Protein AF-A0A914TN80-F1 (afdb_monomer)

Solvent-accessible surface area (backbone atoms only — not comparable to full-atom values): 9131 Å² total; per-residue (Å²): 136,82,83,74,78,86,79,88,81,78,91,58,89,81,49,71,51,65,71,44,76,38,62,66,29,89,39,53,48,39,78,46,61,82,64,59,61,91,71,60,26,33,41,32,50,30,40,27,33,48,7,61,22,25,21,34,33,34,33,50,70,65,64,48,80,40,71,62,50,61,45,75,27,68,70,30,48,70,42,82,52,64,81,76,49,72,69,58,50,51,55,59,53,66,73,63,67,70,88,53,51,73,63,31,62,75,65,71,59,82,88,66,93,53,86,83,70,83,79,80,74,72,54,83,46,95,69,74,92,47,80,52,88,71,85,74,72,38,96,84,52,60,84,83,129

Sequence (145 aa):
MMNKTITTSIDWNYHSFNNLTIRNNYFDGLDIIYNDLTKKPALRNIYVTENRRNGLKLRSVGITIENVLIERNINAGVRFNPRISEAQQRDIVSWLDRREQPDLEANNVLIFPDNSVNKIQVFESQLNQRKFLVAKSTPDCPRGM

Mean predicted aligned error: 12.36 Å

Secondary structure (DSSP, 8-state):
------------SS-EEES-EEE--SS-SEEE----GGG--EEEEEEEE--SSEEEEESSS--EEEEEEEE--SSEEEEE-----HHHHHHHHHTT-TTSHHHHHHTT----S-TT-----PEEPSSSS-EE--PPPBTTB-S--

pLDDT: mean 71.61, std 21.38, range [29.25, 97.94]

Radius of gyration: 16.34 Å; Cα contacts (8 Å, |Δi|>4): 217; chains: 1; bounding box: 38×40×38 Å

Foldseek 3Di:
DDQPQDDDDDDPQQAEAEQEEQEDHQEESEAAQDDDLVRAHEYYLYEFEHYQAESYEYQDDRHHYYNYHFDHHNHYPYHYDNDDDPVNVVVVVVVVPPPCVVVCVVVVHDDDPDPVCPDWDWDDDPPPDDTDGDDDADPSRHPDD

Structure (mmCIF, N/CA/C/O backbone):
data_AF-A0A914TN80-F1
#
_entry.id   AF-A0A914TN80-F1
#
loop_
_atom_site.group_PDB
_atom_site.id
_atom_site.type_symbol
_atom_site.label_atom_id
_atom_site.label_alt_id
_atom_site.label_comp_id
_atom_site.label_asym_id
_atom_site.label_entity_id
_atom_site.label_seq_id
_atom_site.pdbx_PDB_ins_code
_atom_site.Cartn_x
_atom_site.Cartn_y
_atom_site.Cartn_z
_atom_site.occupancy
_atom_site.B_iso_or_equiv
_atom_site.auth_seq_id
_atom_site.auth_comp_id
_atom_site.auth_asym_id
_atom_site.auth_atom_id
_atom_site.pdbx_PDB_model_num
ATOM 1 N N . MET A 1 1 ? -4.107 -19.590 -22.027 1.00 33.06 1 MET A N 1
ATOM 2 C CA . MET A 1 1 ? -4.720 -18.256 -21.850 1.00 33.06 1 MET A CA 1
ATOM 3 C C . MET A 1 1 ? -4.070 -17.609 -20.643 1.00 33.06 1 MET A C 1
ATOM 5 O O . MET A 1 1 ? -3.959 -18.262 -19.616 1.00 33.06 1 MET A O 1
ATOM 9 N N . MET A 1 2 ? -3.531 -16.404 -20.802 1.00 29.25 2 MET A N 1
ATOM 10 C CA . MET A 1 2 ? -2.733 -15.719 -19.785 1.00 29.25 2 MET A CA 1
ATOM 11 C C . MET A 1 2 ? -3.676 -14.782 -19.021 1.00 29.25 2 MET A C 1
ATOM 13 O O . MET A 1 2 ? -4.166 -13.820 -19.604 1.00 29.25 2 MET A O 1
ATOM 17 N N . ASN A 1 3 ? -3.998 -15.101 -17.763 1.00 36.34 3 ASN A N 1
ATOM 18 C CA . ASN A 1 3 ? -4.899 -14.287 -16.940 1.00 36.34 3 ASN A CA 1
ATOM 19 C C . ASN A 1 3 ? -4.292 -12.890 -16.756 1.00 36.34 3 ASN A C 1
ATOM 21 O O . ASN A 1 3 ? -3.282 -12.733 -16.063 1.00 36.34 3 ASN A O 1
ATOM 25 N N . LYS A 1 4 ? -4.891 -11.876 -17.391 1.00 39.06 4 LYS A N 1
ATOM 26 C CA . LYS A 1 4 ? -4.475 -10.478 -17.255 1.00 39.06 4 LYS A CA 1
ATOM 27 C C . LYS A 1 4 ? -4.839 -10.037 -15.834 1.00 39.06 4 LYS A C 1
ATOM 29 O O . LYS A 1 4 ? -5.997 -9.808 -15.511 1.00 39.06 4 LYS A O 1
ATOM 34 N N . THR A 1 5 ? -3.849 -9.996 -14.948 1.00 41.25 5 THR A N 1
ATOM 35 C CA . THR A 1 5 ? -4.031 -9.459 -13.595 1.00 41.25 5 THR A CA 1
ATOM 36 C C . THR A 1 5 ? -4.138 -7.945 -13.709 1.00 41.25 5 THR A C 1
ATOM 38 O O . THR A 1 5 ? -3.167 -7.293 -14.088 1.00 41.25 5 THR A O 1
ATOM 41 N N . ILE A 1 6 ? -5.310 -7.388 -13.409 1.00 43.53 6 ILE A N 1
ATOM 42 C CA . ILE A 1 6 ? -5.501 -5.938 -13.356 1.00 43.53 6 ILE A CA 1
ATOM 43 C C . ILE A 1 6 ? -4.918 -5.454 -12.027 1.00 43.53 6 ILE A C 1
ATOM 45 O O . ILE A 1 6 ? -5.506 -5.664 -10.968 1.00 43.53 6 ILE A O 1
ATOM 49 N N . THR A 1 7 ? -3.741 -4.836 -12.085 1.00 50.94 7 THR A N 1
ATOM 50 C CA . THR A 1 7 ? -3.171 -4.094 -10.959 1.00 50.94 7 THR A CA 1
ATOM 51 C C . THR A 1 7 ? -3.529 -2.629 -11.153 1.00 50.94 7 THR A C 1
ATOM 53 O O . THR A 1 7 ? -3.056 -2.002 -12.098 1.00 50.94 7 THR A O 1
ATOM 56 N N . THR A 1 8 ? -4.378 -2.090 -10.281 1.00 57.25 8 THR A N 1
ATOM 57 C CA . THR A 1 8 ? -4.686 -0.658 -10.275 1.00 57.25 8 THR A CA 1
ATOM 58 C C . THR A 1 8 ? -3.647 0.050 -9.426 1.00 57.25 8 THR A C 1
ATOM 60 O O . THR A 1 8 ? -3.617 -0.106 -8.206 1.00 57.25 8 THR A O 1
ATOM 63 N N . SER A 1 9 ? -2.803 0.832 -10.079 1.00 62.53 9 SER A N 1
ATOM 64 C CA . SER A 1 9 ? -1.799 1.657 -9.428 1.00 62.53 9 SER A CA 1
ATOM 65 C C . SER A 1 9 ? -2.247 3.117 -9.585 1.00 62.53 9 SER A C 1
ATOM 67 O O . SER A 1 9 ? -2.675 3.512 -10.666 1.00 62.53 9 SER A O 1
ATOM 69 N N . ILE A 1 10 ? -2.231 3.899 -8.504 1.00 64.50 10 ILE A N 1
ATOM 70 C CA . ILE A 1 10 ? -2.728 5.284 -8.496 1.00 64.50 10 ILE A CA 1
ATOM 71 C C . ILE A 1 10 ? -1.688 6.166 -7.810 1.00 64.50 10 ILE A C 1
ATOM 73 O O . ILE A 1 10 ? -1.227 5.819 -6.719 1.00 64.50 10 ILE A O 1
ATOM 77 N N . ASP A 1 11 ? -1.343 7.297 -8.426 1.00 64.25 11 ASP A N 1
ATOM 78 C CA . ASP A 1 11 ? -0.566 8.343 -7.766 1.00 64.25 11 ASP A CA 1
ATOM 79 C C . ASP A 1 11 ? -1.484 9.162 -6.860 1.00 64.25 11 ASP A C 1
ATOM 81 O O . ASP A 1 11 ? -2.331 9.928 -7.318 1.00 64.25 11 ASP A O 1
ATOM 85 N N . TRP A 1 12 ? -1.318 8.978 -5.557 1.00 60.81 12 TRP A N 1
ATOM 86 C CA . TRP A 1 12 ? -1.904 9.853 -4.558 1.00 60.81 12 TRP A CA 1
ATOM 87 C C . TRP A 1 12 ? -0.780 10.635 -3.906 1.00 60.81 12 TRP A C 1
ATOM 89 O O . TRP A 1 12 ? -0.413 10.372 -2.756 1.00 60.81 12 TRP A O 1
ATOM 99 N N . ASN A 1 13 ? -0.173 11.549 -4.654 1.00 52.78 13 ASN A N 1
ATOM 100 C CA . ASN A 1 13 ? 0.797 12.472 -4.098 1.00 52.78 13 ASN A CA 1
ATOM 101 C C . ASN A 1 13 ? 0.103 13.209 -2.935 1.00 52.78 13 ASN A C 1
ATOM 103 O O . ASN A 1 13 ? -0.830 13.980 -3.147 1.00 52.78 13 ASN A O 1
ATOM 107 N N . TYR A 1 14 ? 0.493 12.859 -1.703 1.00 67.94 14 TYR A N 1
ATOM 108 C CA . TYR A 1 14 ? -0.199 13.142 -0.431 1.00 67.94 14 TYR A CA 1
ATOM 109 C C . TYR A 1 14 ? -1.463 12.304 -0.167 1.00 67.94 14 TYR A C 1
ATOM 111 O O . TYR A 1 14 ? -2.574 12.674 -0.538 1.00 67.94 14 TYR A O 1
ATOM 119 N N . HIS A 1 15 ? -1.322 11.205 0.583 1.00 66.81 15 HIS A N 1
ATOM 120 C CA . HIS A 1 15 ? -2.456 10.349 0.939 1.00 66.81 15 HIS A CA 1
ATOM 121 C C . HIS A 1 15 ? -2.591 10.068 2.436 1.00 66.81 15 HIS A C 1
ATOM 123 O O . HIS A 1 15 ? -1.646 9.705 3.137 1.00 66.81 15 HIS A O 1
ATOM 129 N N . SER A 1 16 ? -3.831 10.189 2.908 1.00 80.69 16 SER A N 1
ATOM 130 C CA . SER A 1 16 ? -4.303 9.588 4.151 1.00 80.69 16 SER A CA 1
ATOM 131 C C . SER A 1 16 ? -5.546 8.762 3.850 1.00 80.69 16 SER A C 1
ATOM 133 O O . SER A 1 16 ? -6.595 9.304 3.500 1.00 80.69 16 SER A O 1
ATOM 135 N N . PHE A 1 17 ? -5.435 7.450 3.998 1.00 84.75 17 PHE A N 1
ATOM 136 C CA . PHE A 1 17 ? -6.533 6.521 3.785 1.00 84.75 17 PHE A CA 1
ATOM 137 C C . PHE A 1 17 ? -7.239 6.246 5.107 1.00 84.75 17 PHE A C 1
ATOM 139 O O . PHE A 1 17 ? -6.597 5.922 6.105 1.00 84.75 17 PHE A O 1
ATOM 146 N N . ASN A 1 18 ? -8.563 6.381 5.113 1.00 86.50 18 ASN A N 1
ATOM 147 C CA . ASN A 1 18 ? -9.384 6.206 6.306 1.00 86.50 18 ASN A CA 1
ATOM 148 C C . ASN A 1 18 ? -10.586 5.313 5.978 1.00 86.50 18 ASN A C 1
ATOM 150 O O . ASN A 1 18 ? -11.200 5.494 4.927 1.00 86.50 18 ASN A O 1
ATOM 154 N N . ASN A 1 19 ? -10.951 4.407 6.889 1.00 86.19 19 ASN A N 1
ATOM 155 C CA . ASN A 1 19 ? -12.168 3.584 6.809 1.00 86.19 19 ASN A CA 1
ATOM 156 C C . ASN A 1 19 ? -12.252 2.729 5.526 1.00 86.19 19 ASN A C 1
ATOM 158 O O . ASN A 1 19 ? -13.287 2.696 4.859 1.00 86.19 19 ASN A O 1
ATOM 162 N N . LEU A 1 20 ? -11.158 2.052 5.159 1.00 85.38 20 LEU A N 1
ATOM 163 C CA . LEU A 1 20 ? -11.106 1.193 3.970 1.00 85.38 20 LEU A CA 1
ATOM 164 C C . LEU A 1 20 ? -11.174 -0.291 4.333 1.00 85.38 20 LEU A C 1
ATOM 166 O O . LEU A 1 20 ? -10.618 -0.723 5.337 1.00 85.38 20 LEU A O 1
ATOM 170 N N . THR A 1 21 ? -11.796 -1.089 3.46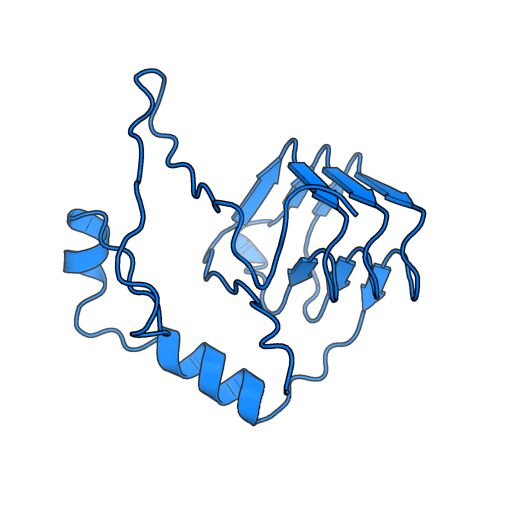5 1.00 88.44 21 THR A N 1
ATOM 171 C CA . THR A 1 21 ? -11.663 -2.552 3.478 1.00 88.44 21 THR A CA 1
ATOM 172 C C . THR A 1 21 ? -10.981 -3.005 2.194 1.00 88.44 21 THR A C 1
ATOM 174 O O . THR A 1 21 ? -11.503 -2.787 1.103 1.00 88.44 21 THR A O 1
ATOM 177 N N . ILE A 1 22 ? -9.818 -3.636 2.328 1.00 87.94 22 ILE A N 1
ATOM 178 C CA . ILE A 1 22 ? -8.979 -4.116 1.229 1.00 87.94 22 ILE A CA 1
ATOM 179 C C . ILE A 1 22 ? -8.949 -5.639 1.311 1.00 87.94 22 ILE A C 1
ATOM 181 O O . ILE A 1 22 ? -8.321 -6.205 2.208 1.00 87.94 22 ILE A O 1
ATOM 185 N N . ARG A 1 23 ? -9.643 -6.316 0.395 1.00 92.38 23 ARG A N 1
ATOM 186 C CA . ARG A 1 23 ? -9.776 -7.773 0.459 1.00 92.38 23 ARG A CA 1
ATOM 187 C C . ARG A 1 23 ? -9.810 -8.467 -0.886 1.00 92.38 23 ARG A C 1
ATOM 189 O O . ARG A 1 23 ? -10.200 -7.856 -1.877 1.00 92.38 23 ARG A O 1
ATOM 196 N N . ASN A 1 24 ? -9.468 -9.754 -0.881 1.00 87.12 24 ASN A N 1
ATOM 197 C CA . ASN A 1 24 ? -9.554 -10.656 -2.033 1.00 87.12 24 ASN A CA 1
ATOM 198 C C . ASN A 1 24 ? -8.741 -10.187 -3.248 1.00 87.12 24 ASN A C 1
ATOM 200 O O . ASN A 1 24 ? -9.081 -10.501 -4.389 1.00 87.12 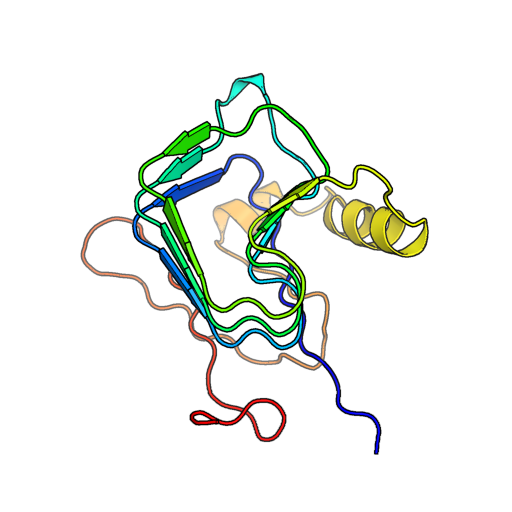24 ASN A O 1
ATOM 204 N N . ASN A 1 25 ? -7.649 -9.445 -3.028 1.00 83.31 25 ASN A N 1
ATOM 205 C CA . ASN A 1 25 ? -6.779 -9.039 -4.125 1.00 83.31 25 ASN A CA 1
ATOM 206 C C . ASN A 1 25 ? -5.959 -10.231 -4.624 1.00 83.31 25 ASN A C 1
ATOM 208 O O . ASN A 1 25 ? -5.426 -11.025 -3.843 1.00 83.31 25 ASN A O 1
ATOM 212 N N . TYR A 1 26 ? -5.800 -10.320 -5.948 1.00 85.31 26 TYR A N 1
ATOM 213 C CA . TYR A 1 26 ? -4.975 -11.348 -6.591 1.00 85.31 26 TYR A CA 1
ATOM 214 C C . TYR A 1 26 ? -3.488 -11.251 -6.200 1.00 85.31 26 TYR A C 1
ATOM 216 O O . TYR A 1 26 ? -2.737 -12.214 -6.351 1.00 85.31 26 TYR A O 1
ATOM 224 N N . PHE A 1 27 ? -3.054 -10.098 -5.691 1.00 88.69 27 PHE A N 1
ATOM 225 C CA . PHE A 1 27 ? -1.674 -9.845 -5.302 1.00 88.69 27 PHE A CA 1
ATOM 226 C C . PHE A 1 27 ? -1.588 -9.308 -3.865 1.00 88.69 27 PHE A C 1
ATOM 228 O O . PHE A 1 27 ? -2.167 -9.893 -2.950 1.00 88.69 27 PHE A O 1
ATOM 235 N N . ASP A 1 28 ? -0.813 -8.246 -3.655 1.00 93.88 28 ASP A N 1
ATOM 236 C CA . ASP A 1 28 ? -0.755 -7.513 -2.396 1.00 93.88 28 ASP A CA 1
ATOM 237 C C . ASP A 1 28 ? -2.058 -6.714 -2.206 1.00 93.88 28 ASP A C 1
ATOM 239 O O . ASP A 1 28 ? -2.664 -6.292 -3.190 1.00 93.88 28 ASP A O 1
ATOM 243 N N . GLY A 1 29 ? -2.498 -6.506 -0.964 1.00 93.19 29 GLY A N 1
ATOM 244 C CA . GLY A 1 29 ? -3.644 -5.642 -0.673 1.00 93.19 29 GLY A CA 1
ATOM 245 C C . GLY A 1 29 ? -3.327 -4.174 -0.968 1.00 93.19 29 GLY A C 1
ATOM 246 O O . GLY A 1 29 ? -4.066 -3.510 -1.688 1.00 93.19 29 GLY A O 1
ATOM 247 N N . LEU A 1 30 ? -2.202 -3.677 -0.448 1.00 91.25 30 LEU A N 1
ATOM 248 C CA . LEU A 1 30 ? -1.687 -2.334 -0.729 1.00 91.25 30 LEU A CA 1
ATOM 249 C C . LEU A 1 30 ? -0.160 -2.376 -0.903 1.00 91.25 30 LEU A C 1
ATOM 251 O O . LEU A 1 30 ? 0.530 -2.844 -0.001 1.00 91.25 30 LEU A O 1
ATOM 255 N N . ASP A 1 31 ? 0.376 -1.879 -2.026 1.00 91.69 31 ASP A N 1
ATOM 256 C CA . ASP A 1 31 ? 1.827 -1.710 -2.266 1.00 91.69 31 ASP A CA 1
ATOM 257 C C . ASP A 1 31 ? 2.165 -0.208 -2.269 1.00 91.69 31 ASP A C 1
ATOM 259 O O . ASP A 1 31 ? 1.948 0.486 -3.261 1.00 91.69 31 ASP A O 1
ATOM 263 N N . ILE A 1 32 ? 2.655 0.308 -1.136 1.00 89.12 32 ILE A N 1
ATOM 264 C CA . ILE A 1 32 ? 3.027 1.718 -0.964 1.00 89.12 32 ILE A CA 1
ATOM 265 C C . ILE A 1 32 ? 4.489 1.891 -1.351 1.00 89.12 32 ILE A C 1
ATOM 267 O O . ILE A 1 32 ? 5.402 1.456 -0.638 1.00 89.12 32 ILE A O 1
ATOM 271 N N . ILE A 1 33 ? 4.700 2.555 -2.484 1.00 87.25 33 ILE A N 1
ATOM 272 C CA . ILE A 1 33 ? 6.027 2.741 -3.062 1.00 87.25 33 ILE A CA 1
ATOM 273 C C . ILE A 1 33 ? 6.707 3.972 -2.450 1.00 87.25 33 ILE A C 1
ATOM 275 O O . ILE A 1 33 ? 7.753 3.844 -1.812 1.00 87.25 33 ILE A O 1
ATOM 279 N N . TYR A 1 34 ? 6.073 5.142 -2.551 1.00 83.06 34 TYR A N 1
ATOM 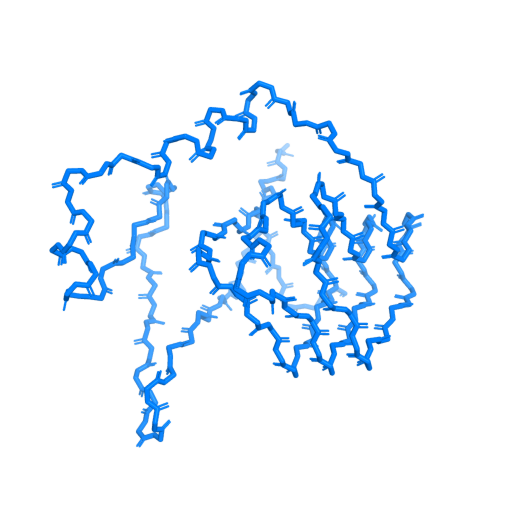280 C CA . TY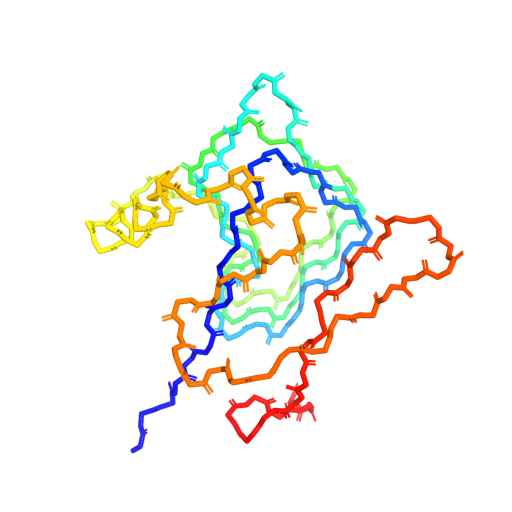R A 1 34 ? 6.597 6.411 -2.043 1.00 83.06 34 TYR A CA 1
ATOM 281 C C . TYR A 1 34 ? 5.625 7.092 -1.075 1.00 83.06 34 TYR A C 1
ATOM 283 O O . TYR A 1 34 ? 4.413 7.050 -1.263 1.00 83.06 34 TYR A O 1
ATOM 291 N N . ASN A 1 35 ? 6.195 7.737 -0.057 1.00 80.31 35 ASN A N 1
ATOM 292 C CA . ASN A 1 35 ? 5.513 8.523 0.966 1.00 80.31 35 ASN A CA 1
ATOM 293 C C . ASN A 1 35 ? 6.197 9.894 1.067 1.00 80.31 35 ASN A C 1
ATOM 295 O O . ASN A 1 35 ? 7.423 9.944 1.189 1.00 80.31 35 ASN A O 1
ATOM 299 N N . ASP A 1 36 ? 5.437 10.994 1.075 1.00 78.56 36 ASP A N 1
ATOM 300 C CA . ASP A 1 36 ? 5.991 12.300 1.460 1.00 78.56 36 ASP A CA 1
ATOM 301 C C . ASP A 1 36 ? 5.984 12.436 2.989 1.00 78.56 36 ASP A C 1
ATOM 303 O O . ASP A 1 36 ? 4.953 12.694 3.613 1.00 78.56 36 ASP A O 1
ATOM 307 N N . LEU A 1 37 ? 7.168 12.306 3.586 1.00 76.19 37 LEU A N 1
ATOM 308 C CA . LEU A 1 37 ? 7.394 12.394 5.030 1.00 76.19 37 LEU A CA 1
ATOM 309 C C . LEU A 1 37 ? 6.938 13.727 5.643 1.00 76.19 37 LEU A C 1
ATOM 311 O O . LEU A 1 37 ? 6.528 13.766 6.803 1.00 76.19 37 LEU A O 1
ATOM 315 N N . THR A 1 38 ? 6.982 14.820 4.880 1.00 79.31 38 THR A N 1
ATOM 316 C CA . THR A 1 38 ? 6.610 16.158 5.362 1.00 79.31 38 THR A CA 1
ATOM 317 C C . THR A 1 38 ? 5.103 16.308 5.548 1.00 79.31 38 THR A C 1
ATOM 319 O O . THR A 1 38 ? 4.652 17.147 6.330 1.00 79.31 38 THR A O 1
ATOM 322 N N . LYS A 1 39 ? 4.311 15.469 4.870 1.00 79.44 39 LYS A N 1
ATOM 323 C CA . LYS A 1 39 ? 2.843 15.522 4.879 1.00 79.44 39 LYS A CA 1
ATOM 324 C C . LYS A 1 39 ? 2.185 14.498 5.797 1.00 79.44 39 LYS A C 1
ATOM 326 O O . LYS A 1 39 ? 0.961 14.475 5.871 1.00 79.44 39 LYS A O 1
ATOM 331 N N . LYS A 1 40 ? 2.976 13.712 6.539 1.00 84.12 40 LYS A N 1
ATOM 332 C CA . LYS A 1 40 ? 2.502 12.754 7.557 1.00 84.12 40 LYS A CA 1
ATOM 333 C C . LYS A 1 40 ? 1.418 11.797 7.012 1.00 84.12 40 LYS A C 1
ATOM 335 O O . LYS A 1 40 ? 0.284 11.825 7.500 1.00 84.12 40 LYS A O 1
ATOM 340 N N . PRO A 1 41 ? 1.733 10.973 5.994 1.00 87.75 41 PRO A N 1
ATOM 341 C CA . PRO A 1 41 ? 0.768 10.056 5.399 1.00 87.75 41 PRO A CA 1
ATOM 342 C C . PRO A 1 41 ? 0.282 9.041 6.432 1.00 87.75 41 PRO A C 1
ATOM 344 O O . PRO A 1 41 ? 1.007 8.694 7.370 1.00 87.75 41 PRO A O 1
ATOM 347 N N . ALA A 1 42 ? -0.947 8.555 6.262 1.00 90.44 42 ALA A N 1
ATOM 348 C CA . ALA A 1 42 ? -1.560 7.677 7.249 1.00 90.44 42 ALA A CA 1
ATOM 349 C C . ALA A 1 42 ? -2.529 6.643 6.666 1.00 90.44 42 ALA A C 1
ATOM 351 O O . ALA A 1 42 ? -3.266 6.912 5.721 1.00 90.44 42 ALA A O 1
ATOM 352 N N . LEU A 1 43 ? -2.571 5.480 7.308 1.00 91.69 43 LEU A N 1
ATOM 353 C CA . LEU A 1 43 ? -3.578 4.438 7.167 1.00 91.69 43 LEU A CA 1
ATOM 354 C C . LEU A 1 43 ? -4.350 4.355 8.483 1.00 91.69 43 LEU A C 1
ATOM 356 O O . LEU A 1 43 ? -3.762 3.980 9.499 1.00 91.69 43 LEU A O 1
ATOM 360 N N . ARG A 1 44 ? -5.640 4.707 8.480 1.00 93.69 44 ARG A N 1
ATOM 361 C CA . ARG A 1 44 ? -6.482 4.676 9.684 1.00 93.69 44 ARG A CA 1
ATOM 362 C C . ARG A 1 44 ? -7.750 3.866 9.501 1.00 93.69 44 ARG A C 1
ATOM 364 O O . ARG A 1 44 ? -8.418 3.990 8.475 1.00 93.69 44 ARG A O 1
ATOM 371 N N . ASN A 1 45 ? -8.129 3.101 10.521 1.00 92.88 45 ASN A N 1
ATOM 372 C CA . ASN A 1 45 ? -9.395 2.356 10.541 1.00 92.88 45 ASN A CA 1
ATOM 373 C C . ASN A 1 45 ? -9.535 1.445 9.307 1.00 92.88 45 ASN A C 1
ATOM 375 O O . ASN A 1 45 ? -10.564 1.446 8.630 1.00 92.88 45 ASN A O 1
ATOM 379 N N . ILE A 1 46 ? -8.457 0.748 8.944 1.00 93.31 46 ILE A N 1
ATOM 380 C CA . ILE A 1 46 ? -8.416 -0.084 7.737 1.00 93.31 46 ILE A CA 1
ATOM 381 C C . ILE A 1 46 ? -8.540 -1.554 8.119 1.00 93.31 46 ILE A C 1
ATOM 383 O O . ILE A 1 46 ? -7.937 -2.009 9.088 1.00 93.31 46 ILE A O 1
ATOM 387 N N . TYR A 1 47 ? -9.279 -2.309 7.312 1.00 96.94 47 TYR A N 1
ATOM 388 C CA . TYR A 1 47 ? -9.341 -3.759 7.389 1.00 96.94 47 TYR A CA 1
ATOM 389 C C . TYR A 1 47 ? -8.743 -4.394 6.130 1.00 96.94 47 TYR A C 1
ATOM 391 O O . TYR A 1 47 ? -9.227 -4.151 5.025 1.00 96.94 47 TYR A O 1
ATOM 399 N N . VAL A 1 48 ? -7.680 -5.189 6.276 1.00 97.06 48 VAL A N 1
ATOM 400 C CA . VAL A 1 48 ? -6.956 -5.813 5.157 1.00 97.06 48 VAL A CA 1
ATOM 401 C C . VAL A 1 48 ? -6.966 -7.334 5.294 1.00 97.06 48 VAL A C 1
ATOM 403 O O . VAL A 1 48 ? -6.286 -7.880 6.164 1.00 97.06 48 VAL A O 1
ATOM 406 N N . THR A 1 49 ? -7.703 -8.036 4.430 1.00 97.62 49 THR A N 1
ATOM 407 C CA . THR A 1 49 ? -7.924 -9.482 4.599 1.00 97.62 49 THR A CA 1
ATOM 408 C C . THR A 1 49 ? -7.925 -10.290 3.306 1.00 97.62 49 THR A C 1
ATOM 410 O O . THR A 1 49 ? -8.212 -9.752 2.246 1.00 97.62 49 THR A O 1
ATOM 413 N N . GLU A 1 50 ? -7.605 -11.583 3.375 1.00 94.88 50 GLU A N 1
ATOM 414 C CA . GLU A 1 50 ? -7.809 -12.544 2.270 1.00 94.88 50 GLU A CA 1
ATOM 415 C C . GLU A 1 50 ? -7.108 -12.171 0.943 1.00 94.88 50 GLU A C 1
ATOM 417 O O . GLU A 1 50 ? -7.522 -12.577 -0.143 1.00 94.88 50 GLU A O 1
ATOM 422 N N . ASN A 1 51 ? -6.009 -11.409 0.994 1.00 93.38 51 ASN A N 1
ATOM 423 C CA . ASN A 1 51 ? -5.211 -11.116 -0.199 1.00 93.38 51 ASN A CA 1
ATOM 424 C C . ASN A 1 51 ? -4.250 -12.275 -0.502 1.00 93.38 51 ASN A C 1
ATOM 426 O O . ASN A 1 51 ? -3.652 -12.864 0.406 1.00 93.38 51 ASN A O 1
ATOM 430 N 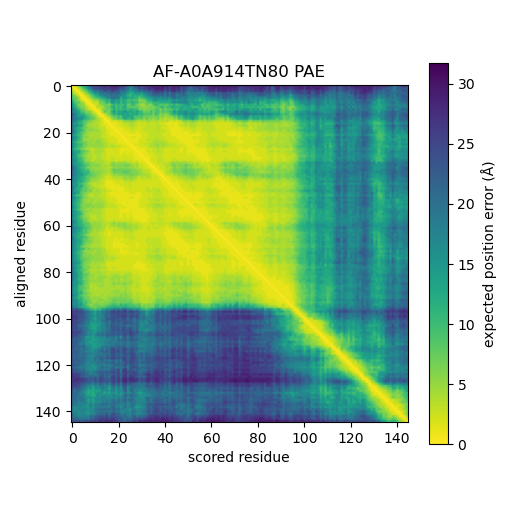N . ARG A 1 52 ? -4.055 -12.591 -1.790 1.00 93.81 52 ARG A N 1
ATOM 431 C CA . ARG A 1 52 ? -3.246 -13.749 -2.220 1.00 93.81 52 ARG A CA 1
ATOM 432 C C . ARG A 1 52 ? -1.745 -13.599 -1.957 1.00 93.81 52 ARG A C 1
ATOM 434 O O . ARG A 1 52 ? -1.000 -14.566 -2.109 1.00 93.81 52 ARG A O 1
ATOM 441 N N . ARG A 1 53 ? -1.274 -12.403 -1.588 1.00 94.75 53 ARG A N 1
ATOM 442 C CA . ARG A 1 53 ? 0.103 -12.161 -1.133 1.00 94.75 53 ARG A CA 1
ATOM 443 C C . ARG A 1 53 ? 0.131 -11.426 0.204 1.00 94.75 53 ARG A C 1
ATOM 445 O O . ARG A 1 53 ? -0.265 -12.001 1.213 1.00 94.75 53 ARG A O 1
ATOM 452 N N . ASN A 1 54 ? 0.716 -10.229 0.250 1.00 97.50 54 ASN A N 1
ATOM 453 C CA . ASN A 1 54 ? 0.861 -9.465 1.483 1.00 97.50 54 ASN A CA 1
ATOM 454 C C . ASN A 1 54 ? -0.405 -8.630 1.718 1.00 97.50 54 ASN A C 1
ATOM 456 O O . ASN A 1 54 ? -1.009 -8.172 0.755 1.00 97.50 54 ASN A O 1
ATOM 460 N N . GLY A 1 55 ? -0.788 -8.378 2.968 1.00 96.50 55 GLY A N 1
ATOM 461 C CA . GLY A 1 55 ? -1.824 -7.387 3.265 1.00 96.50 55 GLY A CA 1
ATOM 462 C C . GLY A 1 55 ? -1.341 -5.988 2.885 1.00 96.50 55 GLY A C 1
ATOM 463 O O . GLY A 1 55 ? -1.879 -5.354 1.981 1.00 96.50 55 GLY A O 1
ATOM 464 N N . LEU A 1 56 ? -0.260 -5.547 3.523 1.00 95.25 56 LEU A N 1
ATOM 465 C CA . LEU A 1 56 ? 0.451 -4.314 3.206 1.00 95.25 56 LEU A CA 1
ATOM 466 C C . LEU A 1 56 ? 1.877 -4.629 2.767 1.00 95.25 56 LEU A C 1
ATOM 468 O O . LEU A 1 56 ? 2.575 -5.437 3.382 1.00 95.25 56 LEU A O 1
ATOM 472 N N . LYS A 1 57 ? 2.344 -3.935 1.739 1.00 95.25 57 LYS A N 1
ATOM 473 C CA . LYS A 1 57 ? 3.729 -3.934 1.301 1.00 95.25 57 LYS A CA 1
ATOM 474 C C . LYS A 1 57 ? 4.230 -2.502 1.271 1.00 95.25 57 LYS A C 1
ATOM 476 O O . LYS A 1 57 ? 3.660 -1.649 0.606 1.00 95.25 57 LYS A O 1
ATOM 481 N N . LEU A 1 58 ? 5.278 -2.241 2.035 1.00 93.50 58 LEU A N 1
ATOM 482 C CA . LEU A 1 58 ? 5.846 -0.913 2.221 1.00 93.50 58 LEU A CA 1
ATOM 483 C C . LEU A 1 58 ? 7.241 -0.884 1.607 1.00 93.50 58 LEU A C 1
ATOM 485 O O . LEU A 1 58 ? 8.050 -1.777 1.869 1.00 93.50 58 LEU A O 1
ATOM 489 N N . ARG A 1 59 ? 7.533 0.138 0.806 1.00 92.62 59 ARG A N 1
ATOM 490 C CA . ARG A 1 59 ? 8.858 0.333 0.191 1.00 92.62 59 ARG A CA 1
ATOM 491 C C . ARG A 1 59 ? 9.565 1.594 0.672 1.00 92.62 59 ARG A C 1
ATOM 493 O O . ARG A 1 59 ? 10.771 1.726 0.498 1.00 92.62 59 ARG A O 1
ATOM 500 N N . SER A 1 60 ? 8.822 2.479 1.321 1.00 89.00 60 SER A N 1
ATOM 501 C CA . SER A 1 60 ? 9.304 3.688 1.982 1.00 89.00 60 SER A CA 1
ATOM 502 C C . SER A 1 60 ? 8.844 3.710 3.440 1.00 89.00 60 SER A C 1
ATOM 504 O O . SER A 1 60 ? 7.881 3.040 3.817 1.00 89.00 60 SER A O 1
ATOM 506 N N . VAL A 1 61 ? 9.574 4.452 4.271 1.00 88.00 61 VAL A N 1
ATOM 507 C CA . VAL A 1 61 ? 9.274 4.644 5.698 1.00 88.00 61 VAL A CA 1
ATOM 508 C C . VAL A 1 61 ? 8.389 5.875 5.922 1.00 88.00 61 VAL A C 1
ATOM 510 O O . VAL A 1 61 ? 8.135 6.634 4.992 1.00 88.00 61 VAL A O 1
ATOM 513 N N . GLY A 1 62 ? 7.947 6.078 7.168 1.00 87.94 62 GLY A N 1
ATOM 514 C CA . GLY A 1 62 ? 7.307 7.321 7.615 1.00 87.94 62 GLY A CA 1
ATOM 515 C C . GLY A 1 62 ? 5.822 7.464 7.291 1.00 87.94 62 GLY A C 1
ATOM 516 O O . GLY A 1 62 ? 5.336 8.579 7.125 1.00 87.94 62 GLY A O 1
ATOM 517 N N . ILE A 1 63 ? 5.106 6.340 7.247 1.00 90.06 63 ILE A N 1
ATOM 518 C CA . ILE A 1 63 ? 3.644 6.300 7.238 1.00 90.06 63 ILE A CA 1
ATOM 519 C C . ILE A 1 63 ? 3.110 5.942 8.629 1.00 90.06 63 ILE A C 1
ATOM 521 O O . ILE A 1 63 ? 3.627 5.042 9.292 1.00 90.06 63 ILE A O 1
ATOM 525 N N . THR A 1 64 ? 2.067 6.636 9.078 1.00 92.44 64 THR A N 1
ATOM 526 C CA . THR A 1 64 ? 1.327 6.284 10.296 1.00 92.44 64 THR A CA 1
ATOM 527 C C . THR A 1 64 ? 0.350 5.150 9.995 1.00 92.44 64 THR A C 1
ATOM 529 O O . THR A 1 64 ? -0.443 5.256 9.067 1.00 92.44 64 THR A O 1
ATOM 532 N N . ILE A 1 65 ? 0.367 4.073 10.781 1.00 93.38 65 ILE A N 1
ATOM 533 C CA . ILE A 1 65 ? -0.607 2.976 10.686 1.00 93.38 65 ILE A CA 1
ATOM 534 C C . ILE A 1 65 ? -1.325 2.892 12.030 1.00 93.38 65 ILE A C 1
ATOM 536 O O . ILE A 1 65 ? -0.703 2.587 13.044 1.00 93.38 65 ILE A O 1
ATOM 540 N N . GLU A 1 66 ? -2.617 3.202 12.044 1.00 96.12 66 GLU A N 1
ATOM 541 C CA . GLU A 1 66 ? -3.403 3.393 13.264 1.00 96.12 66 GLU A CA 1
ATOM 542 C C . GLU A 1 66 ? -4.752 2.681 13.144 1.00 96.12 66 GLU A C 1
ATOM 544 O O . GLU A 1 66 ? -5.454 2.833 12.149 1.00 96.12 66 GLU A O 1
ATOM 549 N N . ASN A 1 67 ? -5.135 1.903 14.159 1.00 96.94 67 ASN A N 1
ATOM 550 C CA . ASN A 1 67 ? -6.384 1.135 14.149 1.00 96.94 67 ASN A CA 1
ATOM 551 C C . ASN A 1 67 ? -6.572 0.319 12.850 1.00 96.94 67 ASN A C 1
ATOM 553 O O . ASN A 1 67 ? -7.563 0.461 12.133 1.00 96.94 67 ASN A O 1
ATOM 557 N N . VAL A 1 68 ? -5.571 -0.491 12.498 1.00 96.31 68 VAL A N 1
ATOM 558 C CA . VAL A 1 68 ? -5.597 -1.331 11.296 1.00 96.31 68 VAL A CA 1
ATOM 559 C C . VAL A 1 68 ? -5.618 -2.802 11.696 1.00 96.31 68 VAL A C 1
ATOM 561 O O . VAL A 1 68 ? -4.746 -3.253 12.436 1.00 96.31 68 VAL A O 1
ATOM 564 N N . LEU A 1 69 ? -6.587 -3.553 11.170 1.00 97.94 69 LEU A N 1
ATOM 565 C CA . LEU A 1 69 ? -6.672 -5.005 11.318 1.00 97.94 69 LEU A CA 1
ATOM 566 C C . LEU A 1 69 ? -6.212 -5.679 10.022 1.00 97.94 69 LEU A C 1
ATOM 568 O O . LEU A 1 69 ? -6.752 -5.405 8.950 1.00 97.94 69 LEU A O 1
ATOM 572 N N . ILE A 1 70 ? -5.219 -6.564 10.121 1.00 97.75 70 ILE A N 1
ATOM 573 C CA . ILE A 1 70 ? -4.646 -7.286 8.980 1.00 97.75 70 ILE A CA 1
ATOM 574 C C . ILE A 1 70 ? -4.636 -8.778 9.289 1.00 97.75 70 ILE A C 1
ATOM 576 O O . ILE A 1 70 ? -3.912 -9.218 10.177 1.00 97.75 70 ILE A O 1
ATOM 580 N N . GLU A 1 71 ? -5.399 -9.569 8.542 1.00 97.88 71 GLU A N 1
ATOM 581 C CA . GLU A 1 71 ? -5.544 -11.005 8.810 1.00 97.88 71 GLU A CA 1
ATOM 582 C C . GLU A 1 71 ? -5.773 -11.818 7.533 1.00 97.88 71 GLU A C 1
ATOM 584 O O . GLU A 1 71 ? -6.045 -11.260 6.482 1.00 97.88 71 GLU A O 1
ATOM 589 N N . ARG A 1 72 ? -5.614 -13.145 7.596 1.00 97.25 72 ARG A N 1
ATOM 590 C CA . ARG A 1 72 ? -5.922 -14.083 6.492 1.00 97.25 72 ARG A CA 1
ATOM 591 C C . ARG A 1 72 ? -5.280 -13.761 5.125 1.00 97.25 72 ARG A C 1
ATOM 593 O O . ARG A 1 72 ? -5.759 -14.222 4.098 1.00 97.25 72 ARG A O 1
ATOM 600 N N . ASN A 1 73 ? -4.179 -13.009 5.092 1.00 97.12 73 ASN A N 1
ATOM 601 C CA .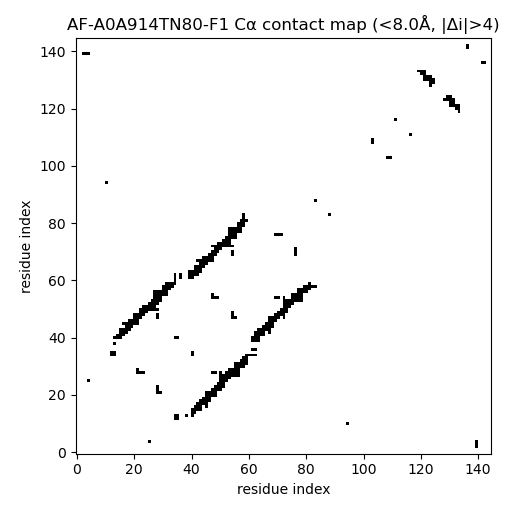 ASN A 1 73 ? -3.377 -12.801 3.880 1.00 97.12 73 ASN A CA 1
ATOM 602 C C . ASN A 1 73 ? -2.402 -13.972 3.701 1.00 97.12 73 ASN A C 1
ATOM 604 O O . ASN A 1 73 ? -1.807 -14.417 4.681 1.00 97.12 73 ASN A O 1
ATOM 608 N N . ILE A 1 74 ? -2.221 -14.463 2.472 1.00 97.44 74 ILE A N 1
ATOM 609 C CA . ILE A 1 74 ? -1.522 -15.741 2.235 1.00 97.44 74 ILE A CA 1
ATOM 610 C C . ILE A 1 74 ? -0.023 -15.671 2.565 1.00 97.44 74 ILE A C 1
ATOM 612 O O . ILE A 1 74 ? 0.529 -16.638 3.079 1.00 97.44 74 ILE A O 1
ATOM 616 N N . ASN A 1 75 ? 0.655 -14.559 2.260 1.00 96.69 75 ASN A N 1
ATOM 617 C CA . ASN A 1 75 ? 2.112 -14.468 2.425 1.00 96.69 75 ASN A CA 1
ATOM 618 C C . ASN A 1 75 ? 2.532 -13.765 3.722 1.00 96.69 75 ASN A C 1
ATOM 620 O O . ASN A 1 75 ? 3.353 -14.283 4.469 1.00 96.69 75 ASN A O 1
ATOM 624 N N . ALA A 1 76 ? 2.025 -12.556 3.969 1.00 97.38 76 ALA A N 1
ATOM 625 C CA . ALA A 1 76 ? 2.344 -11.793 5.176 1.00 97.38 76 ALA A CA 1
ATOM 626 C C . ALA A 1 76 ? 1.253 -10.762 5.476 1.00 97.38 76 ALA A C 1
ATOM 628 O O . ALA A 1 76 ? 0.587 -10.278 4.565 1.00 97.38 76 ALA A O 1
ATOM 629 N N . GLY A 1 77 ? 1.118 -10.357 6.740 1.00 96.62 77 GLY A N 1
ATOM 630 C CA . GLY A 1 77 ? 0.303 -9.193 7.093 1.00 96.62 77 GLY A CA 1
ATOM 631 C C . GLY A 1 77 ? 0.928 -7.903 6.556 1.00 96.62 77 GLY A C 1
ATOM 632 O O . GLY A 1 77 ? 0.350 -7.241 5.699 1.00 96.62 77 GLY A O 1
ATOM 633 N N . VAL A 1 78 ? 2.149 -7.595 6.998 1.00 96.44 78 VAL A N 1
ATOM 634 C CA . VAL A 1 78 ? 2.931 -6.435 6.548 1.00 96.44 78 VAL A CA 1
ATOM 635 C C . VAL A 1 78 ? 4.291 -6.905 6.050 1.00 96.44 78 VAL A C 1
ATOM 637 O O . VAL A 1 78 ? 4.967 -7.679 6.726 1.00 96.44 78 VAL A O 1
ATOM 640 N N . ARG A 1 79 ? 4.722 -6.417 4.885 1.00 96.50 79 ARG A N 1
ATOM 641 C CA . ARG A 1 79 ? 6.061 -6.665 4.352 1.00 96.50 79 ARG A CA 1
ATOM 642 C C . ARG A 1 79 ? 6.767 -5.372 3.985 1.00 96.50 79 ARG A C 1
ATOM 644 O O . ARG A 1 79 ? 6.361 -4.684 3.056 1.00 96.50 79 ARG A O 1
ATOM 651 N N . PHE A 1 80 ? 7.881 -5.094 4.648 1.00 95.25 80 PHE A N 1
ATOM 652 C CA . PHE A 1 80 ? 8.793 -4.043 4.217 1.00 95.25 80 PHE A CA 1
ATOM 653 C C . PHE A 1 80 ? 9.780 -4.593 3.178 1.00 95.25 80 PHE A C 1
ATOM 655 O O . PHE A 1 80 ? 10.461 -5.589 3.425 1.00 95.25 80 PHE A O 1
ATOM 662 N N . ASN A 1 81 ? 9.832 -3.983 1.995 1.00 94.94 81 ASN A N 1
ATOM 663 C CA . ASN A 1 81 ? 10.805 -4.303 0.955 1.00 94.94 81 ASN A CA 1
ATOM 664 C C . ASN A 1 81 ? 11.096 -3.056 0.102 1.00 94.94 81 ASN A C 1
ATOM 666 O O . ASN A 1 81 ? 10.329 -2.763 -0.818 1.00 94.94 81 ASN A O 1
ATOM 670 N N . PRO A 1 82 ? 12.213 -2.353 0.344 1.00 93.31 82 PRO A N 1
ATOM 671 C CA . PRO A 1 82 ? 12.521 -1.100 -0.340 1.00 93.31 82 PRO A CA 1
ATOM 672 C C . PRO A 1 82 ? 12.989 -1.286 -1.790 1.00 93.31 82 PRO A C 1
ATOM 674 O O . PRO A 1 82 ? 13.173 -0.309 -2.509 1.00 93.31 82 PRO A O 1
ATOM 677 N N . ARG A 1 83 ? 13.202 -2.524 -2.258 1.00 94.06 83 ARG A N 1
ATOM 678 C CA . ARG A 1 83 ? 13.721 -2.780 -3.607 1.00 94.06 83 ARG A CA 1
ATOM 679 C C . ARG A 1 83 ? 12.690 -2.390 -4.663 1.00 94.06 83 ARG A C 1
ATOM 681 O O . ARG A 1 83 ? 11.686 -3.081 -4.801 1.00 94.06 83 ARG A O 1
ATOM 688 N N . ILE A 1 84 ? 12.970 -1.375 -5.472 1.00 89.69 84 ILE A N 1
ATOM 689 C CA . ILE A 1 84 ? 12.181 -1.016 -6.661 1.00 89.69 84 ILE A CA 1
ATOM 690 C C . ILE A 1 84 ? 12.883 -1.589 -7.899 1.00 89.69 84 ILE A C 1
ATOM 692 O O . ILE A 1 84 ? 14.103 -1.512 -8.022 1.00 89.69 84 ILE A O 1
ATOM 696 N N . SER A 1 85 ? 12.130 -2.247 -8.785 1.00 89.19 85 SER A N 1
ATOM 697 C CA . SER A 1 85 ? 12.689 -2.777 -10.038 1.00 89.19 85 SER A CA 1
ATOM 698 C C . SER A 1 85 ? 12.773 -1.686 -11.101 1.00 89.19 85 SER A C 1
ATOM 700 O O . SER A 1 85 ? 11.987 -0.747 -11.075 1.00 89.19 85 SER A O 1
ATOM 702 N N . GLU A 1 86 ? 13.664 -1.836 -12.077 1.00 87.81 86 GLU A N 1
ATOM 703 C CA . GLU A 1 86 ? 13.810 -0.882 -13.184 1.00 87.81 86 GLU A CA 1
ATOM 704 C C . GLU A 1 86 ? 12.502 -0.685 -13.973 1.00 87.81 86 GLU A C 1
ATOM 706 O O . GLU A 1 86 ? 12.127 0.438 -14.296 1.00 87.81 86 GLU A O 1
ATOM 711 N N . ALA A 1 87 ? 11.758 -1.768 -14.224 1.00 84.25 87 ALA A N 1
ATOM 712 C CA . ALA A 1 87 ? 10.449 -1.696 -14.870 1.00 84.25 87 ALA A CA 1
ATOM 713 C C . ALA A 1 87 ? 9.442 -0.888 -14.036 1.00 84.25 87 ALA A C 1
ATOM 715 O O . ALA A 1 87 ? 8.739 -0.043 -14.578 1.00 84.25 87 ALA A O 1
ATOM 716 N N . GLN A 1 88 ? 9.421 -1.106 -12.718 1.00 83.50 88 GLN A N 1
ATOM 717 C CA . GLN A 1 88 ? 8.555 -0.364 -11.800 1.00 83.50 88 GLN A CA 1
ATOM 718 C C . GLN A 1 88 ? 8.973 1.109 -11.686 1.00 83.50 88 GLN A C 1
ATOM 720 O O . GLN A 1 88 ? 8.119 1.980 -11.600 1.00 83.50 88 GLN A O 1
ATOM 725 N N . GLN A 1 89 ? 10.274 1.400 -11.737 1.00 84.06 89 GLN A N 1
ATOM 726 C CA . GLN A 1 89 ? 10.781 2.770 -11.764 1.00 84.06 89 GLN A CA 1
ATOM 727 C C . GLN A 1 89 ? 10.346 3.500 -13.041 1.00 84.06 89 GLN A C 1
ATOM 729 O O . GLN A 1 89 ? 9.906 4.643 -12.961 1.00 84.06 89 GLN A O 1
ATOM 734 N N . ARG A 1 90 ? 10.443 2.850 -14.211 1.00 81.19 90 ARG A N 1
ATOM 735 C CA . ARG A 1 90 ? 9.975 3.421 -15.485 1.00 81.19 90 ARG A CA 1
ATOM 736 C C . ARG A 1 90 ? 8.474 3.689 -15.487 1.00 81.19 90 ARG A C 1
ATOM 738 O O . ARG A 1 90 ? 8.071 4.743 -15.961 1.00 81.19 90 ARG A O 1
ATOM 745 N N . ASP A 1 91 ? 7.681 2.766 -14.946 1.00 76.12 91 ASP A N 1
ATOM 746 C CA . ASP A 1 91 ? 6.229 2.931 -14.810 1.00 76.12 91 ASP A CA 1
ATOM 747 C C . ASP A 1 91 ? 5.892 4.169 -13.963 1.00 76.12 91 ASP A C 1
ATOM 749 O O . ASP A 1 91 ? 5.205 5.064 -14.440 1.00 76.12 91 ASP A O 1
ATOM 753 N N . ILE A 1 92 ? 6.497 4.312 -12.779 1.00 76.38 92 ILE A N 1
ATOM 754 C CA . ILE A 1 92 ? 6.313 5.495 -11.917 1.00 76.38 92 ILE A CA 1
ATOM 755 C C . ILE A 1 92 ? 6.711 6.787 -12.638 1.00 76.38 92 ILE A C 1
ATOM 757 O O . ILE A 1 92 ? 5.978 7.770 -12.599 1.00 76.38 92 ILE A O 1
ATOM 761 N N . VAL A 1 93 ? 7.872 6.803 -13.302 1.00 74.38 93 VAL A N 1
ATOM 762 C CA . VAL A 1 93 ? 8.349 7.990 -14.031 1.00 74.38 93 VAL A CA 1
ATOM 763 C C . VAL A 1 93 ? 7.421 8.347 -15.191 1.00 74.38 93 VAL A C 1
ATOM 765 O O . VAL A 1 93 ? 7.233 9.530 -15.456 1.00 74.38 93 VAL A O 1
ATOM 768 N N . SER A 1 94 ? 6.809 7.359 -15.850 1.00 70.06 94 SER A N 1
ATOM 769 C CA . SER A 1 94 ? 5.879 7.607 -16.957 1.00 70.06 94 SER A CA 1
ATOM 770 C C . SER A 1 94 ? 4.636 8.395 -16.538 1.00 70.06 94 SER A C 1
ATOM 772 O O . SER A 1 94 ? 4.042 9.080 -17.363 1.00 70.06 94 SER A O 1
ATOM 774 N N . TRP A 1 95 ? 4.269 8.356 -15.256 1.00 65.50 95 TRP A N 1
ATOM 775 C CA . TRP A 1 95 ? 3.141 9.120 -14.724 1.00 65.50 95 TRP A CA 1
ATOM 776 C C . TRP A 1 95 ? 3.503 10.563 -14.369 1.00 65.50 95 TRP A C 1
ATOM 778 O O . TRP A 1 95 ? 2.622 11.393 -14.177 1.00 65.50 95 TRP A O 1
ATOM 788 N N . LEU A 1 96 ? 4.798 10.870 -14.276 1.00 62.94 96 LEU A N 1
ATOM 789 C CA . LEU A 1 96 ? 5.309 12.192 -13.924 1.00 62.94 96 LEU A CA 1
ATOM 790 C C . LEU A 1 96 ? 5.517 13.090 -15.156 1.00 62.94 96 LEU A C 1
ATOM 792 O O . LEU A 1 96 ? 6.227 14.091 -15.042 1.00 62.94 96 LEU A O 1
ATOM 796 N N . ASP A 1 97 ? 4.966 12.760 -16.333 1.00 56.41 97 ASP A N 1
ATOM 797 C CA . ASP A 1 97 ? 5.098 13.626 -17.511 1.00 56.41 97 ASP A CA 1
ATOM 798 C C . ASP A 1 97 ? 4.204 14.874 -17.357 1.00 56.41 97 ASP A C 1
ATOM 800 O O . ASP A 1 97 ? 2.979 14.844 -17.446 1.00 56.41 97 ASP A O 1
ATOM 804 N N . ARG A 1 98 ? 4.860 15.992 -17.035 1.00 51.75 98 ARG A N 1
ATOM 805 C CA . ARG A 1 98 ? 4.306 17.203 -16.398 1.00 51.75 98 ARG A CA 1
ATOM 806 C C . ARG A 1 98 ? 3.600 18.195 -17.324 1.00 51.75 98 ARG A C 1
ATOM 808 O O . ARG A 1 98 ? 3.222 19.267 -16.861 1.00 51.75 98 ARG A O 1
ATOM 815 N N . ARG A 1 99 ? 3.474 17.929 -18.625 1.00 51.69 99 ARG A N 1
ATOM 816 C CA . ARG A 1 99 ? 3.109 19.000 -19.579 1.00 51.69 99 ARG A CA 1
ATOM 817 C C . ARG A 1 99 ? 1.633 19.405 -19.549 1.00 51.69 99 ARG A C 1
ATOM 819 O O . ARG A 1 99 ? 1.340 20.526 -19.937 1.00 51.69 99 ARG A O 1
ATOM 826 N N . GLU A 1 100 ? 0.743 18.550 -19.049 1.00 52.56 100 GLU A N 1
ATOM 827 C CA . GLU A 1 100 ? -0.716 18.785 -19.055 1.00 52.56 100 GLU A CA 1
ATOM 828 C C . GLU A 1 100 ? -1.341 18.779 -17.646 1.00 52.56 100 GLU A C 1
ATOM 830 O O . GLU A 1 100 ? -2.533 19.013 -17.475 1.00 52.56 100 GLU A O 1
ATOM 835 N N . GLN A 1 101 ? -0.541 18.526 -16.607 1.00 54.84 101 GLN A N 1
ATOM 836 C CA . GLN A 1 101 ? -1.023 18.237 -15.253 1.00 54.84 101 GLN A CA 1
ATOM 837 C C . GLN A 1 101 ? -1.898 19.347 -14.623 1.00 54.84 101 GLN A C 1
ATOM 839 O O . GLN A 1 101 ? -2.940 19.003 -14.066 1.00 54.84 101 GLN A O 1
ATOM 844 N N . PRO A 1 102 ? -1.586 20.656 -14.757 1.00 57.31 102 PRO A N 1
ATOM 845 C CA . PRO A 1 102 ? -2.439 21.720 -14.214 1.00 57.31 102 PRO A CA 1
ATOM 846 C C . PRO A 1 102 ? -3.826 21.780 -14.870 1.00 57.31 102 PRO A C 1
ATOM 848 O O . PRO A 1 102 ? -4.830 21.977 -14.185 1.00 57.31 102 PRO A O 1
ATOM 851 N N . ASP A 1 103 ? -3.892 21.571 -16.187 1.00 55.69 103 ASP A N 1
ATOM 852 C CA . ASP A 1 103 ? -5.143 21.617 -16.950 1.00 55.69 103 ASP A CA 1
ATOM 853 C C . ASP A 1 103 ? -5.989 20.362 -16.704 1.00 55.69 103 ASP A C 1
ATOM 855 O O . ASP A 1 103 ? -7.215 20.438 -16.589 1.00 55.69 103 ASP A O 1
ATOM 859 N N . LEU A 1 104 ? -5.346 19.201 -16.565 1.00 54.16 104 LEU A N 1
ATOM 860 C CA . LEU A 1 104 ? -6.008 17.941 -16.229 1.00 54.16 104 LEU A CA 1
ATOM 861 C C . LEU A 1 104 ? -6.578 17.966 -14.802 1.00 54.16 104 LEU A C 1
ATOM 863 O O . LEU A 1 104 ? -7.715 17.539 -14.590 1.00 54.16 104 LEU A O 1
ATOM 867 N N . GLU A 1 105 ? -5.835 18.509 -13.834 1.00 56.50 105 GLU A N 1
ATOM 868 C CA . GLU A 1 105 ? -6.286 18.672 -12.447 1.00 56.50 105 GLU A CA 1
ATOM 869 C C . GLU A 1 105 ? -7.458 19.656 -12.337 1.00 56.50 105 GLU A C 1
ATOM 871 O O . GLU A 1 105 ? -8.451 19.345 -11.673 1.00 56.50 105 GLU A O 1
ATOM 876 N N . ALA A 1 106 ? -7.398 20.794 -13.042 1.00 58.50 106 ALA A N 1
ATOM 877 C CA . ALA A 1 106 ? -8.477 21.784 -13.076 1.00 58.50 106 ALA A CA 1
ATOM 878 C C . ALA A 1 106 ? -9.783 21.228 -13.675 1.00 58.50 106 ALA A C 1
ATOM 880 O O . ALA A 1 106 ? -10.873 21.631 -13.271 1.00 58.50 106 ALA A O 1
ATOM 881 N N . ASN A 1 107 ? -9.676 20.274 -14.605 1.00 51.75 107 ASN A N 1
ATOM 882 C CA . ASN A 1 107 ? -10.813 19.670 -15.303 1.00 51.75 107 ASN A CA 1
ATOM 883 C C . ASN A 1 107 ? -11.185 18.270 -14.793 1.00 51.75 107 ASN A C 1
ATOM 885 O O . ASN A 1 107 ? -12.018 17.594 -15.398 1.00 51.75 107 ASN A O 1
ATOM 889 N N . ASN A 1 108 ? -10.608 17.822 -13.673 1.00 54.69 108 ASN A N 1
ATOM 890 C CA . ASN A 1 108 ? -10.875 16.508 -13.082 1.00 54.69 108 ASN A CA 1
ATOM 891 C C . ASN A 1 108 ? -10.609 15.319 -14.032 1.00 54.69 108 ASN A C 1
ATOM 893 O O . ASN A 1 108 ? -11.276 14.286 -13.927 1.00 54.69 108 ASN A O 1
ATOM 897 N N . VAL A 1 109 ? -9.650 15.449 -14.948 1.00 48.19 109 VAL A N 1
ATOM 898 C CA . VAL A 1 109 ? -9.337 14.424 -15.947 1.00 48.19 109 VAL A CA 1
ATOM 899 C C . VAL A 1 109 ? -8.419 13.369 -15.333 1.00 48.19 109 VAL A C 1
ATOM 901 O O . VAL A 1 109 ? -7.364 13.679 -14.787 1.00 48.19 109 VAL A O 1
ATOM 904 N N . LEU A 1 110 ? -8.825 12.102 -15.424 1.00 54.91 110 LEU A N 1
ATOM 905 C CA . LEU A 1 110 ? -8.035 10.949 -14.993 1.00 54.91 110 LEU A CA 1
ATOM 906 C C . LEU A 1 110 ? -7.548 10.197 -16.233 1.00 54.91 110 LEU A C 1
ATOM 908 O O . LEU A 1 110 ? -8.367 9.699 -17.007 1.00 54.91 110 LEU A O 1
ATOM 912 N N . ILE A 1 111 ? -6.230 10.105 -16.412 1.00 51.12 111 ILE A N 1
ATOM 913 C CA . ILE A 1 111 ? -5.617 9.367 -17.521 1.00 51.12 111 ILE A CA 1
ATOM 914 C C . ILE A 1 111 ? -5.278 7.957 -17.042 1.00 51.12 111 ILE A C 1
ATOM 916 O O . ILE A 1 111 ? -4.554 7.778 -16.064 1.00 51.12 111 ILE A O 1
ATOM 920 N N . PHE A 1 112 ? -5.804 6.950 -17.738 1.00 50.16 112 PHE A N 1
ATOM 921 C CA . PHE A 1 112 ? -5.479 5.549 -17.486 1.00 50.16 112 PHE A CA 1
ATOM 922 C C . PHE A 1 112 ? -4.421 5.101 -18.496 1.00 50.16 112 PHE A C 1
ATOM 924 O O . PHE A 1 112 ? -4.656 5.245 -19.694 1.00 50.16 112 PHE A O 1
ATOM 931 N N . PRO A 1 113 ? -3.287 4.531 -18.050 1.00 43.88 113 PRO A N 1
ATOM 932 C CA . PRO A 1 113 ? -2.234 4.074 -18.961 1.00 43.88 113 PRO A CA 1
ATOM 933 C C . PRO A 1 113 ? -2.678 2.945 -19.907 1.00 43.88 113 PRO A C 1
ATOM 935 O O . PRO A 1 113 ? -2.041 2.705 -20.930 1.00 43.88 113 PRO A O 1
ATOM 938 N N . ASP A 1 114 ? -3.755 2.224 -19.567 1.00 50.62 114 ASP A N 1
ATOM 939 C CA . ASP A 1 114 ? -4.303 1.144 -20.390 1.00 50.62 114 ASP A CA 1
ATOM 940 C C . ASP A 1 114 ? -5.407 1.666 -21.324 1.00 50.62 114 ASP A C 1
ATOM 942 O O . ASP A 1 114 ? -6.556 1.855 -20.918 1.00 50.62 114 ASP A O 1
ATOM 946 N N . ASN A 1 115 ? -5.064 1.815 -22.607 1.00 53.88 115 ASN A N 1
ATOM 947 C CA . ASN A 1 115 ? -5.971 2.225 -23.687 1.00 53.88 115 ASN A CA 1
ATOM 948 C C . ASN A 1 115 ? -7.130 1.239 -23.953 1.00 53.88 115 ASN A C 1
ATOM 950 O O . ASN A 1 115 ? -7.927 1.481 -24.856 1.00 53.88 115 ASN A O 1
ATOM 954 N N . SER A 1 116 ? -7.210 0.110 -23.238 1.00 53.78 116 SER A N 1
ATOM 955 C CA . SER A 1 116 ? -8.361 -0.804 -23.284 1.00 53.78 116 SER A CA 1
ATOM 956 C C . SER A 1 116 ? -9.470 -0.450 -22.282 1.00 53.78 116 SER A C 1
ATOM 958 O O . SER A 1 116 ? -10.591 -0.959 -22.393 1.00 53.78 116 SER A O 1
ATOM 960 N N . VAL A 1 117 ? -9.197 0.436 -21.316 1.00 52.41 117 VAL A N 1
ATOM 961 C CA . VAL A 1 117 ? -10.194 0.937 -20.362 1.00 52.41 117 VAL A CA 1
ATOM 962 C C . VAL A 1 117 ? -10.878 2.166 -20.954 1.00 52.41 117 VAL A C 1
ATOM 964 O O . VAL A 1 117 ? -10.507 3.307 -20.708 1.00 52.41 117 VAL A O 1
ATOM 967 N N . ASN A 1 118 ? -11.923 1.925 -21.743 1.00 46.22 118 ASN A N 1
ATOM 968 C CA . ASN A 1 118 ? -12.521 2.984 -22.566 1.00 46.22 118 ASN A CA 1
ATOM 969 C C . ASN A 1 118 ? -13.610 3.792 -21.839 1.00 46.22 118 ASN A C 1
ATOM 971 O O . ASN A 1 118 ? -14.116 4.768 -22.393 1.00 46.22 118 ASN A O 1
ATOM 975 N N . LYS A 1 119 ? -14.046 3.364 -20.643 1.00 41.00 119 LYS A N 1
ATOM 976 C CA . LYS A 1 119 ? -15.112 4.029 -19.875 1.00 41.00 119 LYS A CA 1
ATOM 977 C C . LYS A 1 119 ? -14.929 3.850 -18.375 1.00 41.00 119 LYS A C 1
ATOM 979 O O . LYS A 1 119 ? -14.986 2.731 -17.870 1.00 41.00 119 LYS A O 1
ATOM 984 N N . ILE A 1 120 ? -14.850 4.966 -17.659 1.00 48.69 120 ILE A N 1
ATOM 985 C CA . ILE A 1 120 ? -15.008 5.014 -16.205 1.00 48.69 120 ILE A CA 1
ATOM 986 C C . ILE A 1 120 ? -16.133 5.989 -15.896 1.00 48.69 120 ILE A C 1
ATOM 988 O O . ILE A 1 120 ? -16.184 7.092 -16.431 1.00 48.69 120 ILE A O 1
ATOM 992 N N . GLN A 1 121 ? -17.070 5.546 -15.063 1.00 42.91 121 GLN A N 1
ATOM 993 C CA . GLN A 1 121 ? -18.151 6.387 -14.569 1.00 42.91 121 GLN A CA 1
ATOM 994 C C . GLN A 1 121 ? -17.712 6.963 -13.230 1.00 42.91 121 GLN A C 1
ATOM 996 O O . GLN A 1 121 ? -17.622 6.238 -12.239 1.00 42.91 121 GLN A O 1
ATOM 1001 N N . VAL A 1 122 ? -17.414 8.258 -13.225 1.00 45.44 122 VAL A N 1
ATOM 1002 C CA . VAL A 1 122 ? -17.178 9.024 -12.004 1.00 45.44 122 VAL A CA 1
ATOM 1003 C C . VAL A 1 122 ? -18.516 9.614 -11.581 1.00 45.44 122 VAL A C 1
ATOM 1005 O O . VAL A 1 122 ? -19.185 10.268 -12.378 1.00 45.44 122 VAL A O 1
ATOM 1008 N N . PHE A 1 123 ? -18.924 9.352 -10.343 1.00 40.84 123 PHE A N 1
ATOM 1009 C CA . PHE A 1 123 ? -20.133 9.933 -9.769 1.00 40.84 123 PHE A CA 1
ATOM 1010 C C . PHE A 1 123 ? -19.736 11.057 -8.819 1.00 40.84 123 PHE A C 1
ATOM 1012 O O . PHE A 1 123 ? -18.942 10.840 -7.899 1.00 40.84 123 PHE A O 1
ATOM 1019 N N . GLU A 1 124 ? -20.295 12.245 -9.032 1.00 43.78 124 GLU A N 1
ATOM 1020 C CA . GLU A 1 124 ? -20.209 13.323 -8.055 1.00 43.78 124 GLU A CA 1
ATOM 1021 C C . GLU A 1 124 ? -21.169 13.033 -6.899 1.00 43.78 124 GLU A C 1
ATOM 1023 O O . GLU A 1 124 ? -22.370 12.834 -7.087 1.00 43.78 124 GLU A O 1
ATOM 1028 N N . SER A 1 125 ? -20.630 12.976 -5.682 1.00 39.69 125 SER A N 1
ATOM 1029 C CA . SER A 1 125 ? -21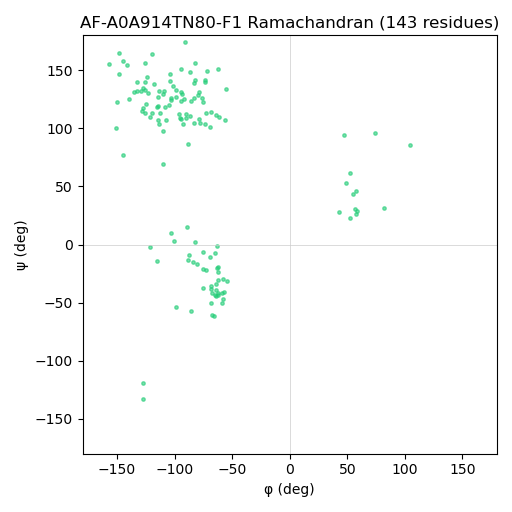.448 12.900 -4.475 1.00 39.69 125 SER A CA 1
ATOM 1030 C C . SER A 1 125 ? -22.044 14.271 -4.177 1.00 39.69 125 SER A C 1
ATOM 1032 O O . SER A 1 125 ? -21.305 15.238 -3.999 1.00 39.69 125 SER A O 1
ATOM 1034 N N . GLN A 1 126 ? -23.370 14.338 -4.026 1.00 46.88 126 GLN A N 1
ATOM 1035 C CA . GLN A 1 126 ? -24.081 15.551 -3.590 1.00 46.88 126 GLN A CA 1
ATOM 1036 C C . GLN A 1 126 ? -23.732 15.979 -2.152 1.00 46.88 126 GLN A C 1
ATOM 1038 O O . GLN A 1 126 ? -24.112 17.058 -1.708 1.00 46.88 126 GLN A O 1
ATOM 1043 N N . LEU A 1 127 ? -22.980 15.153 -1.422 1.00 41.72 127 LEU A N 1
ATOM 1044 C CA . LEU A 1 127 ? -22.447 15.451 -0.099 1.00 41.72 127 LEU A CA 1
ATOM 1045 C C . LEU A 1 127 ? -20.919 15.544 -0.198 1.00 41.72 127 LEU A C 1
ATOM 1047 O O . LEU A 1 127 ? -20.245 14.518 -0.298 1.00 41.72 127 LEU A O 1
ATOM 1051 N N . ASN A 1 128 ? -20.401 16.777 -0.180 1.00 45.47 128 ASN A N 1
ATOM 1052 C CA . ASN A 1 128 ? -18.992 17.158 -0.013 1.00 45.47 128 ASN A CA 1
ATOM 1053 C C . ASN A 1 128 ? -17.958 16.391 -0.857 1.00 45.47 128 ASN A C 1
ATOM 1055 O O . ASN A 1 128 ? -17.421 15.389 -0.393 1.00 45.47 128 ASN A O 1
ATOM 1059 N N . GLN A 1 129 ? -17.602 16.941 -2.027 1.00 47.62 129 GLN A N 1
ATOM 1060 C CA . GLN A 1 129 ? -16.281 16.846 -2.695 1.00 47.62 129 GLN A CA 1
ATOM 1061 C C . GLN A 1 129 ? -15.567 15.473 -2.707 1.00 47.62 129 GLN A C 1
ATOM 1063 O O . GLN A 1 129 ? -14.340 15.402 -2.765 1.00 47.62 129 GLN A O 1
ATOM 1068 N N . ARG A 1 130 ? -16.290 14.353 -2.658 1.00 43.19 130 ARG A N 1
ATOM 1069 C CA . ARG A 1 130 ? -15.698 13.009 -2.691 1.00 43.19 130 ARG A CA 1
ATOM 1070 C C . ARG A 1 130 ? -15.921 12.395 -4.062 1.00 43.19 130 ARG A C 1
ATOM 1072 O O . ARG A 1 130 ? -17.061 12.222 -4.488 1.00 43.19 130 ARG A O 1
ATOM 1079 N N . LYS A 1 131 ? -14.818 12.060 -4.732 1.00 47.06 131 LYS A N 1
ATOM 1080 C CA . LYS A 1 131 ? -14.804 11.296 -5.981 1.00 47.06 131 LYS A CA 1
ATOM 1081 C C . LYS A 1 131 ? -14.602 9.823 -5.647 1.00 47.06 131 LYS A C 1
ATOM 1083 O O . LYS A 1 131 ? -13.699 9.480 -4.887 1.00 47.06 131 LYS A O 1
ATOM 1088 N N . PHE A 1 132 ? -15.434 8.961 -6.217 1.00 42.47 132 PHE A N 1
ATOM 1089 C CA . PHE A 1 132 ? -15.343 7.516 -6.029 1.00 42.47 132 PHE A CA 1
ATOM 1090 C C . PHE A 1 132 ? -14.882 6.854 -7.324 1.00 42.47 132 PHE A C 1
ATOM 1092 O O . PHE A 1 132 ? -15.468 7.079 -8.383 1.00 42.47 132 PHE A O 1
ATOM 1099 N N . LEU A 1 133 ? -13.859 6.005 -7.231 1.00 45.53 133 LEU A N 1
ATOM 1100 C CA . LEU A 1 133 ? -13.499 5.077 -8.297 1.00 45.53 133 LEU A CA 1
ATOM 1101 C C . LEU A 1 133 ? -14.270 3.777 -8.075 1.00 45.53 133 LEU A C 1
ATOM 1103 O O . LEU A 1 133 ? -14.044 3.069 -7.095 1.00 45.53 133 LEU A O 1
ATOM 1107 N N . VAL A 1 134 ? -15.208 3.478 -8.972 1.00 39.88 134 VAL A N 1
ATOM 1108 C CA . VAL A 1 134 ? -16.049 2.279 -8.891 1.00 39.88 134 VAL A CA 1
ATOM 1109 C C . VAL A 1 134 ? -15.607 1.285 -9.958 1.00 39.88 134 VAL A C 1
ATOM 1111 O O . VAL A 1 134 ? -15.881 1.470 -11.143 1.00 39.88 134 VAL A O 1
ATOM 1114 N N . ALA A 1 135 ? -14.947 0.205 -9.541 1.00 44.59 135 ALA A N 1
ATOM 1115 C CA . ALA A 1 135 ? -14.658 -0.921 -10.423 1.00 44.59 135 ALA A CA 1
ATOM 1116 C C . ALA A 1 135 ? -15.906 -1.813 -10.577 1.00 44.59 135 ALA A C 1
ATOM 1118 O O . ALA A 1 135 ? -16.545 -2.188 -9.588 1.00 44.59 135 ALA A O 1
ATOM 1119 N N . LYS A 1 136 ? -16.264 -2.156 -11.821 1.00 43.94 136 LYS A N 1
ATOM 1120 C CA . LYS A 1 136 ? -17.317 -3.137 -12.133 1.00 43.94 136 LYS A CA 1
ATOM 1121 C C . LYS A 1 136 ? -16.696 -4.517 -12.339 1.00 43.94 136 LYS A C 1
ATOM 1123 O O . LYS A 1 136 ? -15.555 -4.628 -12.770 1.00 43.94 136 LYS A O 1
ATOM 1128 N N . SER A 1 137 ? -17.474 -5.554 -12.035 1.00 46.28 137 SER A N 1
ATOM 1129 C CA . SER A 1 137 ? -17.099 -6.941 -12.313 1.00 46.28 137 SER A CA 1
ATOM 1130 C C . SER A 1 137 ? -16.785 -7.106 -13.799 1.00 46.28 137 SER A C 1
ATOM 1132 O O . SER A 1 137 ? -17.565 -6.659 -14.641 1.00 46.28 137 SER A O 1
ATOM 1134 N N . THR A 1 138 ? -15.682 -7.776 -14.107 1.00 51.38 138 THR A N 1
ATOM 1135 C CA . THR A 1 138 ? -15.312 -8.163 -15.475 1.00 51.38 138 THR A CA 1
ATOM 1136 C C . THR A 1 138 ? -15.216 -9.687 -15.567 1.00 51.38 138 THR A C 1
ATOM 1138 O O . THR A 1 138 ? -15.135 -10.345 -14.527 1.00 51.38 138 THR A O 1
ATOM 1141 N N . PRO A 1 139 ? -15.220 -10.277 -16.776 1.00 54.47 139 PRO A N 1
ATOM 1142 C CA . PRO A 1 139 ? -14.950 -11.706 -16.945 1.00 54.47 139 PRO A CA 1
ATOM 1143 C C . PRO A 1 139 ? -13.613 -12.145 -16.321 1.00 54.47 139 PRO A C 1
ATOM 1145 O O . PRO A 1 139 ? -13.521 -13.251 -15.799 1.00 54.47 139 PRO A O 1
ATOM 1148 N N . ASP A 1 140 ? -12.614 -11.255 -16.307 1.00 45.28 140 ASP A N 1
ATOM 1149 C CA . ASP A 1 140 ? -11.291 -11.498 -15.712 1.00 45.28 140 ASP A CA 1
ATOM 1150 C C . ASP A 1 140 ? -11.258 -11.324 -14.177 1.00 45.28 140 ASP A C 1
ATOM 1152 O O . ASP A 1 140 ? -10.323 -11.783 -13.519 1.00 45.28 140 ASP A O 1
ATOM 1156 N N . CYS A 1 141 ? -12.262 -10.660 -13.589 1.00 43.69 141 CYS A N 1
ATOM 1157 C CA . CYS A 1 141 ? -12.403 -10.434 -12.146 1.00 43.69 141 CYS A CA 1
ATOM 1158 C C . CYS A 1 141 ? -13.896 -10.470 -11.743 1.00 43.69 141 CYS A C 1
ATOM 1160 O O . CYS A 1 141 ? -14.535 -9.416 -11.585 1.00 43.69 141 CYS A O 1
ATOM 1162 N N . PRO A 1 142 ? -14.496 -11.674 -11.645 1.00 51.72 142 PRO A N 1
ATOM 1163 C CA . PRO A 1 142 ? -15.909 -11.831 -11.325 1.00 51.72 142 PRO A CA 1
ATOM 116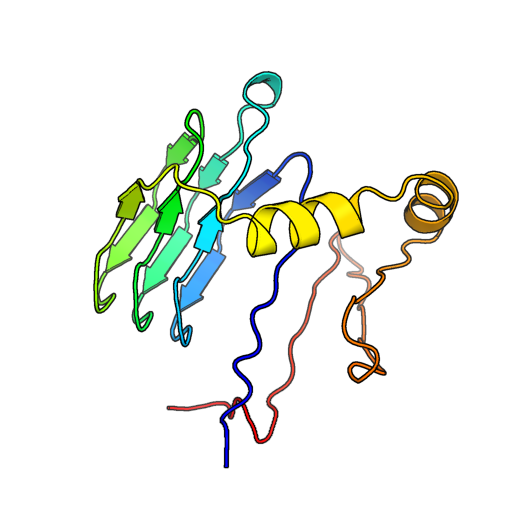4 C C . PRO A 1 142 ? -16.198 -11.540 -9.843 1.00 51.72 142 PRO A C 1
ATOM 1166 O O 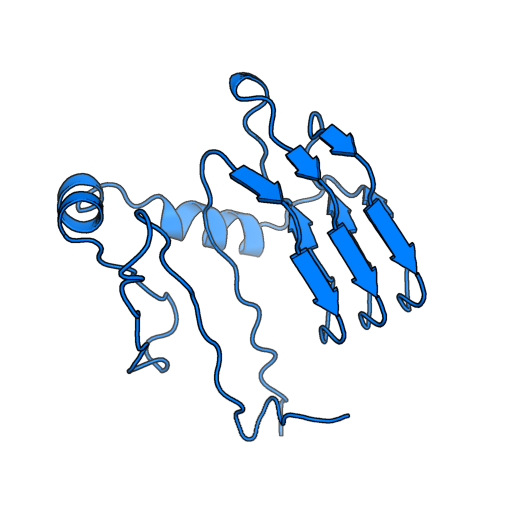. PRO A 1 142 ? -15.428 -11.904 -8.954 1.00 51.72 142 PRO A O 1
ATOM 1169 N N . ARG A 1 143 ? -17.337 -10.896 -9.548 1.00 40.06 143 ARG A N 1
ATOM 1170 C CA . ARG A 1 143 ? -17.831 -10.742 -8.168 1.00 40.06 143 ARG A CA 1
ATOM 1171 C C . ARG A 1 143 ? -18.168 -12.117 -7.581 1.00 40.06 143 ARG A C 1
ATOM 1173 O O . ARG A 1 143 ? -19.172 -12.704 -7.964 1.00 40.06 143 ARG A O 1
ATOM 1180 N N . GLY A 1 144 ? -17.381 -12.557 -6.600 1.00 52.97 144 GLY A N 1
ATOM 1181 C CA . GLY A 1 144 ? -17.640 -13.771 -5.824 1.00 52.97 144 GLY A CA 1
ATOM 1182 C C . GLY A 1 144 ? -16.742 -14.938 -6.225 1.00 52.97 144 GLY A C 1
ATOM 1183 O O . GLY A 1 144 ? -17.136 -15.791 -7.014 1.00 52.97 144 GLY A O 1
ATOM 1184 N N . MET A 1 145 ? -15.552 -14.969 -5.630 1.00 40.88 145 MET A N 1
ATOM 1185 C CA . MET A 1 145 ? -14.858 -16.194 -5.231 1.00 40.88 145 MET A CA 1
ATOM 1186 C C . MET A 1 145 ? -14.543 -16.071 -3.747 1.00 40.88 145 MET A C 1
ATOM 1188 O O . MET A 1 145 ? -14.229 -14.928 -3.325 1.00 40.88 145 MET A O 1
#